Protein AF-R4JYV4-F1 (afdb_monomer_lite)

Secondary structure (DSSP, 8-state):
---S-----SS-----GGGHHHHHHHH-SBTTB---------

Foldseek 3Di:
DPQDDDDDDPPQDDDDPVCVVVVCVVPPPDPVDDDDDHDDDD

pLDDT: mean 88.78, std 7.32, range [57.34, 93.69]

Sequence (42 aa):
GRLNKCGVISPRYNVGVGELEAWTARLLPSRQFGYIVLTTSA

InterPro domains:
  IPR000630 Small ribosomal subunit protein uS8 [PTHR11758] (1-42)
  IPR035987 Small ribosomal subunit protein uS8 superfamily [SSF56047] (2-41)

Structure (mmCIF, N/CA/C/O backbone):
data_AF-R4JYV4-F1
#
_entry.id   AF-R4JYV4-F1
#
loop_
_atom_site.group_PDB
_atom_site.id
_atom_site.type_symbol
_atom_site.label_atom_id
_atom_site.label_alt_id
_atom_site.label_comp_id
_atom_site.label_asym_id
_atom_site.label_entity_id
_atom_site.label_seq_id
_atom_site.pdbx_PDB_ins_code
_atom_site.Cartn_x
_atom_site.Cartn_y
_atom_site.Cartn_z
_atom_site.occupancy
_atom_site.B_iso_or_equiv
_atom_site.auth_seq_id
_atom_site.auth_comp_id
_atom_site.auth_asym_id
_atom_site.auth_atom_id
_atom_site.pdbx_PDB_model_num
ATOM 1 N N . GLY A 1 1 ? -7.699 -9.308 21.661 1.00 57.34 1 GLY A N 1
ATOM 2 C CA . GLY A 1 1 ? -6.747 -9.496 20.544 1.00 57.34 1 GLY A CA 1
ATOM 3 C C . GLY A 1 1 ? -6.685 -8.223 19.722 1.00 57.34 1 GLY A C 1
ATOM 4 O O . GLY A 1 1 ? -7.709 -7.569 19.614 1.00 57.34 1 GLY A O 1
ATOM 5 N N . ARG A 1 2 ? -5.512 -7.830 19.202 1.00 83.38 2 ARG A N 1
ATOM 6 C CA . ARG A 1 2 ? -5.301 -6.551 18.475 1.00 83.38 2 ARG A CA 1
ATOM 7 C C . ARG A 1 2 ? -5.298 -6.699 16.942 1.00 83.38 2 ARG A C 1
ATOM 9 O O . ARG A 1 2 ? -4.937 -5.761 16.243 1.00 83.38 2 ARG A O 1
ATOM 16 N N . LEU A 1 3 ? -5.645 -7.879 16.425 1.00 83.75 3 LEU A N 1
ATOM 17 C CA . LEU A 1 3 ? -5.536 -8.223 15.008 1.00 83.75 3 LEU A CA 1
ATOM 18 C C . LEU A 1 3 ? -6.941 -8.364 14.415 1.00 83.75 3 LEU A C 1
ATOM 20 O O . LEU A 1 3 ? -7.664 -9.291 14.763 1.00 83.75 3 LEU A O 1
ATOM 24 N N . ASN A 1 4 ? -7.313 -7.419 13.548 1.00 86.12 4 ASN A N 1
ATOM 25 C CA . ASN A 1 4 ? -8.631 -7.397 12.909 1.00 86.12 4 ASN A CA 1
ATOM 26 C C . ASN A 1 4 ? -8.670 -8.316 11.682 1.00 86.12 4 ASN A C 1
ATOM 28 O O . ASN A 1 4 ? -9.544 -9.168 11.563 1.00 86.12 4 ASN A O 1
ATOM 32 N N . LYS A 1 5 ? -7.712 -8.143 10.761 1.00 86.50 5 LYS A N 1
ATOM 33 C CA . LYS A 1 5 ? -7.574 -8.937 9.536 1.00 86.50 5 LYS A CA 1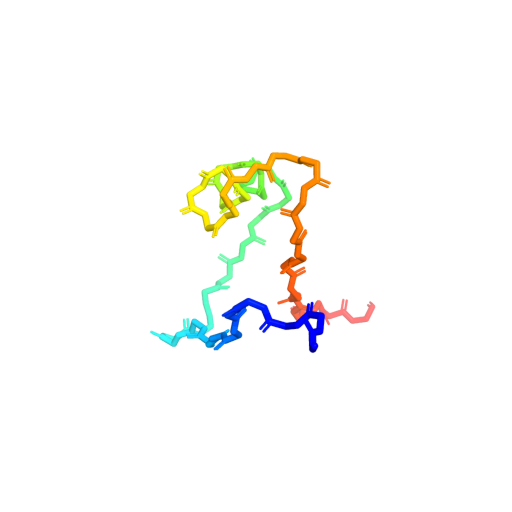
ATOM 34 C C . LYS A 1 5 ? -6.134 -8.848 9.031 1.00 86.50 5 LYS A C 1
ATOM 36 O O . LYS A 1 5 ? -5.566 -7.761 9.008 1.00 86.50 5 LYS A O 1
ATOM 41 N N . CYS A 1 6 ? -5.564 -9.975 8.620 1.00 90.19 6 CYS A N 1
ATOM 42 C CA . CYS A 1 6 ? -4.294 -10.044 7.900 1.00 90.19 6 CYS A CA 1
ATOM 43 C C . CYS A 1 6 ? -4.513 -10.885 6.639 1.00 90.19 6 CYS A C 1
ATOM 45 O O . CYS A 1 6 ? -5.204 -11.901 6.689 1.00 90.19 6 CYS A O 1
ATOM 47 N N . GLY A 1 7 ? -3.978 -10.434 5.510 1.00 91.31 7 GLY A N 1
ATOM 48 C CA . GLY A 1 7 ? -4.115 -11.095 4.219 1.00 91.31 7 GLY A CA 1
ATOM 49 C C . GLY A 1 7 ? -2.920 -10.781 3.330 1.00 91.31 7 GLY A C 1
ATOM 50 O O . GLY A 1 7 ? -2.186 -9.827 3.580 1.00 91.31 7 GLY A O 1
ATOM 51 N N . VAL A 1 8 ? -2.725 -11.598 2.300 1.00 93.69 8 VAL A N 1
ATOM 52 C CA . VAL A 1 8 ? -1.645 -11.439 1.323 1.00 93.69 8 VAL A CA 1
ATOM 53 C C . VAL A 1 8 ? -2.225 -11.058 -0.034 1.00 93.69 8 VAL A C 1
ATOM 55 O O . VAL A 1 8 ? -3.315 -11.499 -0.393 1.00 93.69 8 VAL A O 1
ATOM 58 N N . ILE A 1 9 ? -1.489 -10.250 -0.793 1.00 91.62 9 ILE A N 1
ATOM 59 C CA . ILE A 1 9 ? -1.821 -9.921 -2.180 1.00 91.62 9 ILE A CA 1
ATOM 60 C C . ILE A 1 9 ? -1.026 -10.863 -3.086 1.00 91.62 9 ILE A C 1
ATOM 62 O O . ILE A 1 9 ? 0.200 -10.936 -2.982 1.00 91.62 9 ILE A O 1
ATOM 66 N N . SER A 1 10 ? -1.734 -11.602 -3.942 1.00 90.50 10 SER A N 1
ATOM 67 C CA . SER A 1 10 ? -1.150 -12.523 -4.918 1.00 90.50 10 SER A CA 1
ATOM 68 C C . SER A 1 10 ? -1.754 -12.276 -6.306 1.00 90.50 10 SER A C 1
ATOM 70 O O . SER A 1 10 ? -2.984 -12.240 -6.406 1.00 90.50 10 SER A O 1
ATOM 72 N N . PRO A 1 11 ? -0.932 -12.126 -7.365 1.00 92.94 11 PRO A N 1
ATOM 73 C CA . PRO A 1 11 ? 0.535 -12.036 -7.350 1.00 92.94 11 PRO A CA 1
ATOM 74 C C . PRO A 1 11 ? 1.044 -10.762 -6.648 1.00 92.94 11 PRO A C 1
ATOM 76 O O . PRO A 1 11 ? 0.290 -9.819 -6.417 1.00 92.94 11 PRO A O 1
ATOM 79 N N . ARG A 1 12 ? 2.333 -10.725 -6.285 1.00 91.31 12 ARG A N 1
ATOM 80 C CA . ARG A 1 12 ? 2.959 -9.516 -5.725 1.00 91.31 12 ARG A CA 1
ATOM 81 C C . ARG A 1 12 ? 3.187 -8.509 -6.850 1.00 91.31 12 ARG A C 1
ATOM 83 O O . ARG A 1 12 ? 4.130 -8.655 -7.622 1.00 91.31 12 ARG A O 1
ATOM 90 N N . TYR A 1 13 ? 2.296 -7.531 -6.961 1.00 90.69 13 TYR A N 1
ATOM 91 C CA . TYR A 1 13 ? 2.399 -6.469 -7.960 1.00 90.69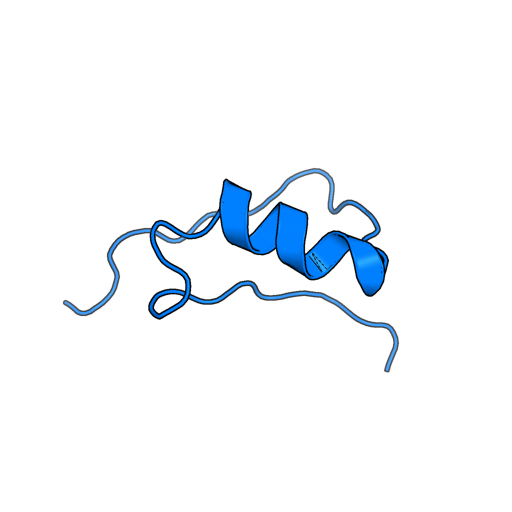 13 TYR A CA 1
ATOM 92 C C . TYR A 1 13 ? 3.559 -5.520 -7.642 1.00 90.69 13 TYR A C 1
ATOM 94 O O . TYR A 1 13 ? 3.823 -5.220 -6.478 1.00 90.69 13 TYR A O 1
ATOM 102 N N . ASN A 1 14 ? 4.219 -5.021 -8.688 1.00 90.94 14 ASN A N 1
ATOM 103 C CA . ASN A 1 14 ? 5.159 -3.911 -8.563 1.00 90.94 14 ASN A CA 1
ATOM 104 C C . ASN A 1 14 ? 4.363 -2.626 -8.336 1.00 90.94 14 ASN A C 1
ATOM 106 O O . ASN A 1 14 ? 3.400 -2.373 -9.056 1.00 90.94 14 ASN A O 1
ATOM 110 N N . VAL A 1 15 ? 4.763 -1.830 -7.346 1.00 90.44 15 VAL A N 1
ATOM 111 C CA . VAL A 1 15 ? 4.066 -0.593 -6.977 1.00 90.44 15 VAL A CA 1
ATOM 112 C C . VAL A 1 15 ? 5.059 0.560 -7.012 1.00 90.44 15 VAL A C 1
ATOM 114 O O . VAL A 1 15 ? 6.115 0.489 -6.381 1.00 90.44 15 VAL A O 1
ATOM 117 N N . GLY A 1 16 ? 4.726 1.617 -7.752 1.00 91.69 16 GLY A N 1
ATOM 118 C CA . GLY A 1 16 ? 5.500 2.859 -7.750 1.00 91.69 16 GLY A CA 1
ATOM 119 C C . GLY A 1 16 ? 5.197 3.724 -6.523 1.00 91.69 16 GLY A C 1
ATOM 120 O O . GLY A 1 16 ? 4.114 3.642 -5.947 1.00 91.69 16 GLY A O 1
ATOM 121 N N . VAL A 1 17 ? 6.118 4.618 -6.145 1.00 89.56 17 VAL A N 1
ATOM 122 C CA . VAL A 1 17 ? 5.935 5.515 -4.982 1.00 89.56 17 VAL A CA 1
ATOM 123 C C . VAL A 1 17 ? 4.673 6.380 -5.114 1.00 89.56 17 VAL A C 1
ATOM 125 O O . VAL A 1 17 ? 3.948 6.558 -4.140 1.00 89.56 17 VAL A O 1
ATOM 128 N N . GLY A 1 18 ? 4.358 6.854 -6.325 1.00 93.44 18 GLY A N 1
ATOM 129 C CA . GLY A 1 18 ? 3.153 7.653 -6.586 1.00 93.44 18 GLY A CA 1
ATOM 130 C C . GLY A 1 18 ? 1.836 6.875 -6.479 1.00 93.44 18 GLY A C 1
ATOM 131 O O . GLY A 1 18 ? 0.780 7.476 -6.316 1.00 93.44 18 GLY A O 1
ATOM 132 N N . GLU A 1 19 ? 1.875 5.543 -6.530 1.00 91.94 19 GLU A N 1
ATOM 133 C CA . GLU A 1 19 ? 0.676 4.701 -6.463 1.00 91.94 19 GLU A CA 1
ATOM 134 C C . GLU A 1 19 ? 0.344 4.260 -5.030 1.00 91.94 19 GLU A C 1
ATOM 136 O O . GLU A 1 19 ? -0.756 3.766 -4.773 1.00 91.94 19 GLU A O 1
ATOM 141 N N . LEU A 1 20 ? 1.262 4.457 -4.077 1.00 91.44 20 LEU A N 1
ATOM 142 C CA . LEU A 1 20 ? 1.100 4.029 -2.683 1.00 91.44 20 LEU A CA 1
ATOM 143 C C . LEU A 1 20 ? -0.159 4.609 -2.028 1.00 91.44 20 LEU A C 1
ATOM 145 O O . LEU A 1 20 ? -0.839 3.922 -1.263 1.00 91.44 20 LEU A O 1
ATOM 149 N N . GLU A 1 21 ? -0.511 5.853 -2.347 1.00 91.56 21 GLU A N 1
ATOM 150 C CA . GLU A 1 21 ? -1.702 6.493 -1.788 1.00 91.56 21 GLU A CA 1
ATOM 151 C C . GLU A 1 21 ? -3.000 5.846 -2.300 1.00 91.56 21 GLU A C 1
ATOM 153 O O . GLU A 1 21 ? -3.921 5.579 -1.528 1.00 91.56 21 GLU A O 1
ATOM 158 N N . ALA A 1 22 ? -3.052 5.482 -3.583 1.00 92.69 22 ALA A N 1
ATOM 159 C CA . ALA A 1 22 ? -4.198 4.772 -4.142 1.00 92.69 22 ALA A CA 1
ATOM 160 C C . ALA A 1 22 ? -4.343 3.365 -3.537 1.00 92.69 22 ALA A C 1
ATOM 162 O O . ALA A 1 22 ? -5.456 2.917 -3.251 1.00 92.69 22 ALA A O 1
ATOM 163 N N . TRP A 1 23 ? -3.227 2.668 -3.305 1.00 92.12 23 TRP A N 1
ATOM 164 C CA . TRP A 1 23 ? -3.234 1.347 -2.671 1.00 92.12 23 TRP A CA 1
ATOM 165 C C . TRP A 1 23 ? -3.634 1.402 -1.195 1.00 92.12 23 TRP A C 1
ATOM 167 O O . TRP A 1 23 ? -4.443 0.583 -0.757 1.00 92.12 23 TRP A O 1
ATOM 177 N N . THR A 1 24 ? -3.144 2.387 -0.438 1.00 92.06 24 THR A N 1
ATOM 178 C CA . THR A 1 24 ? -3.553 2.591 0.964 1.00 92.06 24 THR A CA 1
ATOM 179 C C . THR A 1 24 ? -5.039 2.910 1.079 1.00 92.06 24 THR A C 1
ATOM 181 O O . THR A 1 24 ? -5.711 2.291 1.900 1.00 92.06 24 THR A O 1
ATOM 184 N N . ALA A 1 25 ? -5.582 3.769 0.213 1.00 92.56 2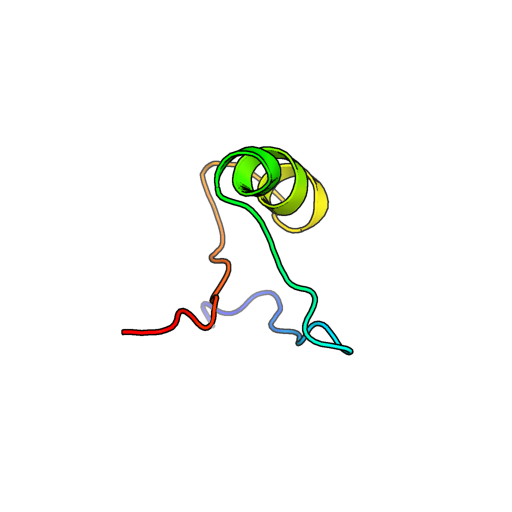5 ALA A N 1
ATOM 185 C CA . ALA A 1 25 ? -7.010 4.094 0.199 1.00 92.56 25 ALA A CA 1
ATOM 186 C C . ALA A 1 25 ? -7.917 2.901 -0.164 1.00 92.56 25 ALA A C 1
ATOM 188 O O . ALA A 1 25 ? -9.056 2.835 0.291 1.00 92.56 25 ALA A O 1
ATOM 189 N N . ARG A 1 26 ? -7.433 1.958 -0.985 1.00 91.00 26 ARG A N 1
ATOM 190 C CA . ARG A 1 26 ? -8.197 0.762 -1.390 1.00 91.00 26 ARG A CA 1
ATOM 191 C C . ARG A 1 26 ? -8.143 -0.369 -0.367 1.00 91.00 26 ARG A C 1
ATOM 193 O O . ARG A 1 26 ? -9.093 -1.140 -0.270 1.00 91.00 26 ARG A O 1
ATOM 200 N N . LEU A 1 27 ? -7.017 -0.517 0.332 1.00 90.94 27 LEU A N 1
ATOM 201 C CA . LEU A 1 27 ? -6.753 -1.679 1.184 1.00 90.94 27 LEU A CA 1
ATOM 202 C C . LEU A 1 27 ? -6.988 -1.408 2.670 1.00 90.94 27 LEU A C 1
ATOM 204 O O . LEU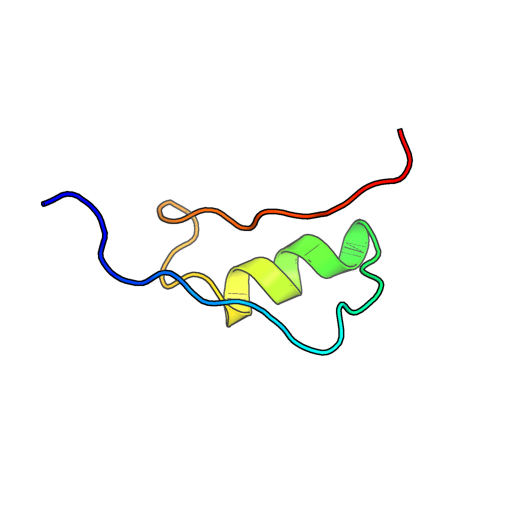 A 1 27 ? -7.384 -2.324 3.394 1.00 90.94 27 LEU A O 1
ATOM 208 N N . LEU A 1 28 ? -6.724 -0.186 3.139 1.00 91.44 28 LEU A N 1
ATOM 209 C CA . LEU A 1 28 ? -6.881 0.165 4.545 1.00 91.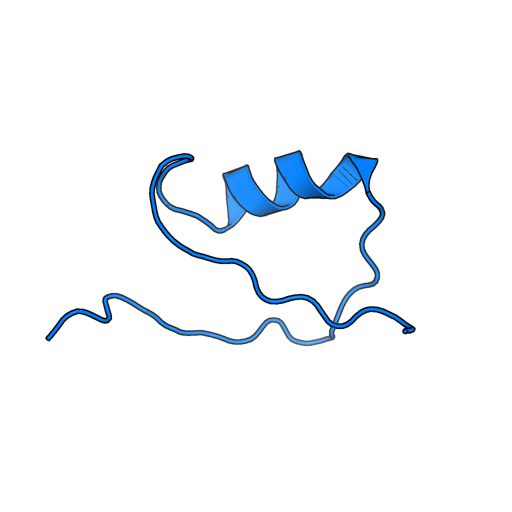44 28 LEU A CA 1
ATOM 210 C C . LEU A 1 28 ? -8.268 0.766 4.797 1.00 91.44 28 LEU A C 1
ATOM 212 O O . LEU A 1 28 ? -8.726 1.604 4.025 1.00 91.44 28 LEU A O 1
ATOM 216 N N . PRO A 1 29 ? -8.934 0.396 5.905 1.00 90.12 29 PRO A N 1
ATOM 217 C CA . PRO A 1 29 ? -10.247 0.943 6.244 1.00 90.12 29 PRO A CA 1
ATOM 218 C C . PRO A 1 29 ? -10.192 2.428 6.644 1.00 90.12 29 PRO A C 1
ATOM 220 O O . PRO A 1 29 ? -11.222 3.094 6.662 1.00 90.12 29 PRO A O 1
ATOM 223 N N . SER A 1 30 ? -9.014 2.953 7.001 1.00 90.69 30 SER A N 1
ATOM 224 C CA . SER A 1 30 ? -8.791 4.362 7.338 1.00 90.69 30 SER A CA 1
ATOM 225 C C . SER A 1 30 ? -7.318 4.736 7.157 1.00 90.69 30 SER A C 1
ATOM 227 O O . SER A 1 30 ? -6.440 3.895 7.323 1.00 90.69 30 SER A O 1
ATOM 229 N N . ARG A 1 31 ? -7.025 6.019 6.895 1.00 86.88 31 ARG A N 1
ATOM 230 C CA . ARG A 1 31 ? -5.643 6.542 6.798 1.00 86.88 31 ARG A CA 1
ATOM 231 C C . ARG A 1 31 ? -4.894 6.508 8.136 1.00 86.88 31 ARG A C 1
ATOM 233 O O . ARG A 1 31 ? -3.671 6.533 8.148 1.00 86.88 31 ARG A O 1
ATOM 240 N N . GLN A 1 32 ? -5.619 6.471 9.256 1.00 89.06 32 GLN A N 1
ATOM 241 C CA . GLN A 1 32 ? -5.041 6.456 10.606 1.00 89.06 32 GLN A CA 1
ATOM 242 C C . GLN A 1 32 ? -4.833 5.040 11.162 1.00 89.06 32 GLN A C 1
ATOM 244 O O . GLN A 1 32 ? -4.332 4.896 12.278 1.00 89.06 32 GLN A O 1
ATOM 249 N N . PHE A 1 33 ? -5.244 3.992 10.437 1.00 87.12 33 PHE A N 1
ATOM 250 C CA . PHE A 1 33 ? -5.247 2.632 10.968 1.00 87.12 33 PHE A CA 1
ATOM 251 C C . PHE A 1 33 ? -4.891 1.565 9.926 1.00 87.12 33 PHE A C 1
ATOM 253 O O . PHE A 1 33 ? -5.450 1.522 8.833 1.00 87.12 33 PHE A O 1
ATOM 260 N N . GLY A 1 34 ? -4.046 0.620 10.346 1.00 88.56 34 GLY A N 1
ATOM 261 C CA . GLY A 1 34 ? -3.603 -0.522 9.550 1.00 88.56 34 GLY A CA 1
ATOM 262 C C . GLY A 1 34 ? -2.284 -0.264 8.821 1.00 88.56 34 GLY A C 1
ATOM 263 O O . GLY A 1 34 ? -1.857 0.874 8.653 1.00 88.56 34 GLY A O 1
ATOM 264 N N . TYR A 1 35 ? -1.616 -1.348 8.428 1.00 90.75 35 TYR A N 1
ATOM 265 C CA . TYR A 1 35 ? -0.290 -1.306 7.815 1.00 90.75 35 TYR A CA 1
ATOM 266 C C . TYR A 1 35 ? -0.291 -2.084 6.503 1.00 90.75 35 TYR A C 1
ATOM 268 O O . TYR A 1 35 ? -0.898 -3.152 6.413 1.00 90.75 35 TYR A O 1
ATOM 276 N N . ILE A 1 36 ? 0.427 -1.563 5.509 1.00 91.69 36 ILE A N 1
ATOM 277 C CA . ILE A 1 36 ? 0.762 -2.284 4.280 1.00 91.69 36 ILE A CA 1
ATOM 278 C C . ILE A 1 36 ? 2.245 -2.622 4.347 1.00 91.69 36 ILE A C 1
ATOM 280 O O . ILE A 1 36 ? 3.079 -1.737 4.521 1.00 91.69 36 ILE A O 1
ATOM 284 N N . VAL A 1 37 ? 2.564 -3.906 4.215 1.00 91.81 37 VAL A N 1
ATOM 285 C CA . VAL A 1 37 ? 3.944 -4.390 4.182 1.00 91.81 37 VAL A CA 1
ATOM 286 C C . VAL A 1 37 ? 4.329 -4.626 2.727 1.00 91.81 37 VAL A C 1
ATOM 288 O O . VAL A 1 37 ? 3.662 -5.380 2.020 1.00 91.81 37 VAL A O 1
ATOM 291 N N . LEU A 1 38 ? 5.395 -3.963 2.288 1.00 92.44 38 LEU A N 1
ATOM 292 C CA . LEU A 1 38 ? 5.926 -4.027 0.928 1.00 92.44 38 LEU A CA 1
ATOM 293 C C . LEU A 1 38 ? 7.295 -4.708 0.952 1.00 92.44 38 LEU A C 1
ATOM 295 O O . LEU A 1 38 ? 8.015 -4.642 1.946 1.00 92.44 38 LEU A O 1
ATOM 299 N N . THR A 1 39 ? 7.659 -5.354 -0.151 1.00 91.69 39 THR A N 1
ATOM 300 C CA . THR A 1 39 ? 9.015 -5.869 -0.359 1.00 91.69 39 THR A CA 1
ATOM 301 C C . THR A 1 39 ? 9.737 -4.917 -1.299 1.00 91.69 39 THR A C 1
ATOM 303 O O . THR A 1 39 ? 9.352 -4.797 -2.458 1.00 91.69 39 THR A O 1
ATOM 306 N N . THR A 1 40 ? 10.759 -4.231 -0.799 1.00 91.19 40 THR A N 1
ATOM 307 C CA . THR A 1 40 ? 11.633 -3.362 -1.595 1.00 91.19 40 THR A CA 1
ATOM 308 C C . THR A 1 40 ? 12.957 -4.071 -1.873 1.00 91.19 40 THR A C 1
ATOM 310 O O . THR A 1 40 ? 13.405 -4.902 -1.081 1.00 91.19 40 THR A O 1
ATOM 313 N N . SER A 1 41 ? 13.589 -3.761 -3.004 1.00 85.12 41 SER A N 1
ATOM 314 C CA . SER A 1 41 ? 15.027 -3.985 -3.177 1.00 85.12 41 SER A CA 1
ATOM 315 C C . SER A 1 41 ? 15.763 -3.050 -2.212 1.00 85.12 41 SER A C 1
ATOM 317 O O . SER A 1 41 ?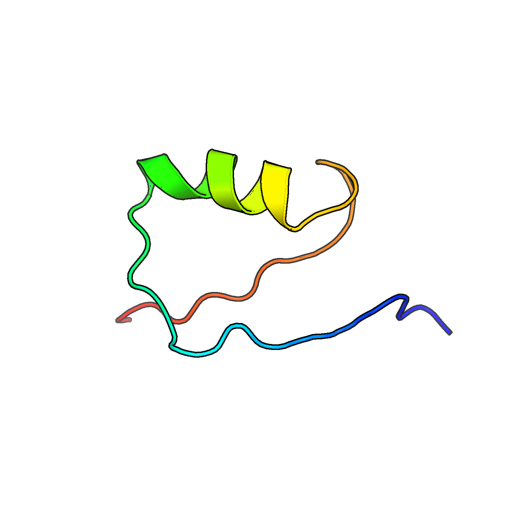 15.372 -1.889 -2.124 1.00 85.12 41 SER A O 1
ATOM 319 N N . ALA A 1 42 ? 16.723 -3.589 -1.457 1.00 58.44 42 ALA A N 1
ATOM 320 C CA . ALA A 1 42 ? 17.406 -2.946 -0.328 1.00 58.44 42 ALA A CA 1
ATOM 321 C C . ALA A 1 42 ? 17.842 -1.491 -0.566 1.00 58.44 42 ALA A C 1
ATOM 323 O O . ALA A 1 42 ? 18.331 -1.198 -1.681 1.00 58.44 42 ALA A O 1
#

Radius of gyration: 11.44 Å; chains: 1; bounding box: 28×20×29 Å

Organism: Ceratodon purpureus (NCBI:txid3225)